Protein AF-A0A1E5JWJ1-F1 (afdb_monomer)

Radius of gyration: 16.54 Å; Cα contacts (8 Å, |Δi|>4): 270; chains: 1; bounding box: 58×32×40 Å

Sequence (143 aa):
MNELIFGTIVNWSNIYWRISSSWTLSEVKEALRSGDRSVFSIMLPRLDLGVVGAVGNYKTKNDTWLITTDILIGLPNIQA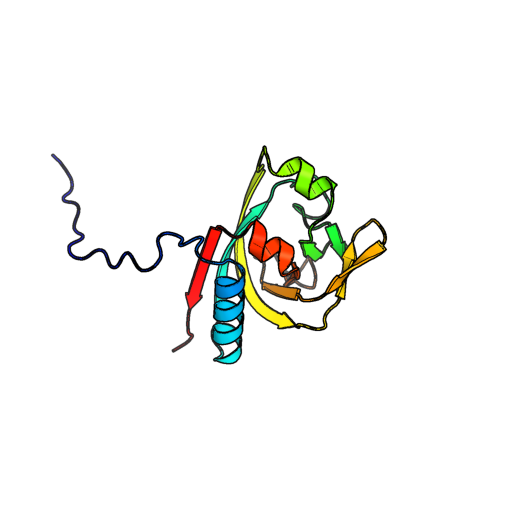GHGMIITGYDDNAVAVDNYGKKHTGLLTLRNSWGSNTGDNGEFYMTYDYFRLLTFDVRRFSPN

Solvent-accessible surface area (backbone atoms only — not comparable to full-atom values): 8067 Å² total; per-residue (Å²): 133,82,82,80,87,82,74,86,77,78,82,66,89,67,71,76,71,81,83,42,45,69,54,54,52,49,52,50,52,49,38,44,74,73,72,26,38,32,42,35,31,35,58,34,32,36,55,90,37,71,53,65,35,10,48,12,31,65,92,33,82,34,20,15,34,52,84,46,72,73,48,60,72,20,60,91,55,64,69,43,74,50,77,39,34,44,76,46,71,38,79,79,43,62,31,32,38,88,84,70,52,78,46,69,19,33,37,35,28,46,54,88,82,46,55,94,36,54,54,68,20,30,34,35,32,27,54,67,34,48,48,73,36,51,74,44,78,43,79,50,63,97,118

Structure (mmCIF, N/CA/C/O backbone):
data_AF-A0A1E5JWJ1-F1
#
_entry.id   AF-A0A1E5JWJ1-F1
#
loop_
_atom_site.group_PDB
_atom_site.id
_atom_site.type_symbol
_atom_site.label_atom_id
_atom_site.label_alt_id
_atom_site.label_comp_id
_atom_site.label_asym_id
_atom_site.label_entity_id
_atom_site.label_seq_id
_atom_site.pdbx_PDB_ins_code
_atom_site.Cartn_x
_atom_site.Cartn_y
_atom_site.Cartn_z
_atom_site.occupancy
_atom_site.B_iso_or_equiv
_atom_site.auth_seq_id
_atom_site.auth_comp_id
_atom_site.auth_asym_id
_atom_site.auth_atom_id
_atom_site.pdbx_PDB_model_num
ATOM 1 N N . MET A 1 1 ? 45.426 1.474 -10.204 1.00 34.50 1 MET A N 1
ATOM 2 C CA . MET A 1 1 ? 44.974 1.889 -11.549 1.00 34.50 1 MET A CA 1
ATOM 3 C C . MET A 1 1 ? 43.536 1.444 -11.703 1.00 34.50 1 MET A C 1
ATOM 5 O O . MET A 1 1 ? 43.203 0.373 -11.220 1.00 34.50 1 MET A O 1
ATOM 9 N N . ASN A 1 2 ? 42.719 2.332 -12.258 1.00 33.31 2 ASN A N 1
ATOM 10 C CA . ASN A 1 2 ? 41.259 2.333 -12.210 1.00 33.31 2 ASN A CA 1
ATOM 11 C C . ASN A 1 2 ? 40.631 1.087 -12.844 1.00 33.31 2 ASN A C 1
ATOM 13 O O . ASN A 1 2 ? 41.033 0.690 -13.937 1.00 33.31 2 ASN A O 1
ATOM 17 N N . GLU A 1 3 ? 39.611 0.527 -12.189 1.00 30.27 3 GLU A N 1
ATOM 18 C CA . GLU A 1 3 ? 38.674 -0.374 -12.856 1.00 30.27 3 GLU A CA 1
ATOM 19 C C . GLU A 1 3 ? 37.901 0.403 -13.923 1.00 30.27 3 GLU A C 1
ATOM 21 O O . GLU A 1 3 ? 37.400 1.509 -13.700 1.00 30.27 3 GLU A O 1
ATOM 26 N N . LEU A 1 4 ? 37.860 -0.183 -15.115 1.00 31.95 4 LEU A N 1
ATOM 27 C CA . LEU A 1 4 ? 37.126 0.322 -16.260 1.00 31.95 4 LEU A CA 1
ATOM 28 C C . LEU A 1 4 ? 35.633 0.113 -16.005 1.00 31.95 4 LEU A C 1
ATOM 30 O O . LEU A 1 4 ? 35.151 -1.017 -15.949 1.00 31.95 4 LEU A O 1
ATOM 34 N N . ILE A 1 5 ? 34.903 1.219 -15.869 1.00 42.03 5 ILE A N 1
ATOM 35 C CA . ILE A 1 5 ? 33.443 1.225 -15.911 1.00 42.03 5 ILE A CA 1
ATOM 36 C C . ILE A 1 5 ? 33.025 0.806 -17.325 1.00 42.03 5 ILE A C 1
ATOM 38 O O . ILE A 1 5 ? 33.152 1.578 -18.276 1.00 42.03 5 ILE A O 1
ATOM 42 N N . PHE A 1 6 ? 32.531 -0.423 -17.462 1.00 36.31 6 PHE A N 1
ATOM 43 C CA . PHE A 1 6 ? 31.832 -0.881 -18.658 1.00 36.31 6 PHE A CA 1
ATOM 44 C C . PHE A 1 6 ? 30.338 -0.592 -18.508 1.00 36.31 6 PHE A C 1
ATOM 46 O O . PHE A 1 6 ? 29.691 -1.058 -17.575 1.00 36.31 6 PHE A O 1
ATOM 53 N N . GLY A 1 7 ? 29.796 0.182 -19.445 1.00 37.12 7 GLY A N 1
ATOM 54 C CA . GLY A 1 7 ? 28.377 0.519 -19.494 1.00 37.12 7 GLY A CA 1
ATOM 55 C C . GLY A 1 7 ? 28.053 1.428 -20.671 1.00 37.12 7 GLY A C 1
ATOM 56 O O . GLY A 1 7 ? 27.576 2.544 -20.493 1.00 37.12 7 GLY A O 1
ATOM 57 N N . THR A 1 8 ? 28.365 0.984 -21.886 1.00 40.84 8 THR A N 1
ATOM 58 C CA . THR A 1 8 ? 27.810 1.566 -23.108 1.00 40.84 8 THR A CA 1
ATOM 59 C C . THR A 1 8 ? 26.321 1.229 -23.189 1.00 40.84 8 THR A C 1
ATOM 61 O O . THR A 1 8 ? 25.928 0.074 -23.069 1.00 40.84 8 THR A O 1
ATOM 64 N N . ILE A 1 9 ? 25.516 2.267 -23.434 1.00 42.06 9 ILE A N 1
ATOM 65 C CA . ILE A 1 9 ? 24.046 2.281 -23.487 1.00 42.06 9 ILE A CA 1
ATOM 66 C C . ILE A 1 9 ? 23.415 2.144 -22.107 1.00 42.06 9 ILE A C 1
ATOM 68 O O . ILE A 1 9 ? 23.004 1.077 -21.658 1.00 42.06 9 ILE A O 1
ATOM 72 N N . VAL A 1 10 ? 23.253 3.289 -21.455 1.00 36.53 10 VAL A N 1
ATOM 73 C CA . VAL A 1 10 ? 22.293 3.352 -20.376 1.00 36.53 10 VAL A CA 1
ATOM 74 C C . VAL A 1 10 ? 20.900 3.260 -20.983 1.00 36.53 10 VAL A C 1
ATOM 76 O O . VAL A 1 10 ? 20.429 4.203 -21.617 1.00 36.53 10 VAL A O 1
ATOM 79 N N . ASN A 1 11 ? 20.223 2.132 -20.784 1.00 41.56 11 ASN A N 1
ATOM 80 C CA . ASN A 1 11 ? 18.773 2.135 -20.863 1.00 41.56 11 ASN A CA 1
ATOM 81 C C . ASN A 1 11 ? 18.246 2.675 -19.527 1.00 41.56 11 ASN A C 1
ATOM 83 O O . ASN A 1 11 ? 17.873 1.931 -18.625 1.00 41.56 11 ASN A O 1
ATOM 87 N N . TRP A 1 12 ? 18.301 4.005 -19.393 1.00 40.44 12 TRP A N 1
ATOM 88 C CA . TRP A 1 12 ? 17.777 4.797 -18.274 1.00 40.44 12 TRP A CA 1
ATOM 89 C C . TRP A 1 12 ? 16.240 4.776 -18.207 1.00 40.44 12 TRP A C 1
ATOM 91 O O . TRP A 1 12 ? 15.658 5.696 -17.629 1.00 40.44 12 TRP A O 1
ATOM 101 N N . SER A 1 13 ? 15.548 3.784 -18.784 1.00 40.97 13 SER A N 1
ATOM 102 C CA . SER A 1 13 ? 14.094 3.637 -18.660 1.00 40.97 13 SER A CA 1
ATOM 103 C C . SER A 1 13 ? 13.716 3.214 -17.235 1.00 40.97 13 SER A C 1
ATOM 105 O O . SER A 1 13 ? 13.319 2.079 -16.986 1.00 40.97 13 SER A O 1
ATOM 107 N N . ASN A 1 14 ? 13.959 4.116 -16.287 1.00 44.47 14 ASN A N 1
ATOM 108 C CA . ASN A 1 14 ? 13.116 4.540 -15.177 1.00 44.47 14 ASN A CA 1
ATOM 109 C C . ASN A 1 14 ? 13.996 5.073 -14.034 1.00 44.47 14 ASN A C 1
ATOM 111 O O . ASN A 1 14 ? 13.856 4.661 -12.886 1.00 44.47 14 ASN A O 1
ATOM 115 N N . ILE A 1 15 ? 14.864 6.064 -14.315 1.00 46.66 15 ILE A N 1
ATOM 116 C CA . ILE A 1 15 ? 15.018 7.127 -13.308 1.00 46.66 15 ILE A CA 1
ATOM 117 C C . ILE A 1 15 ? 1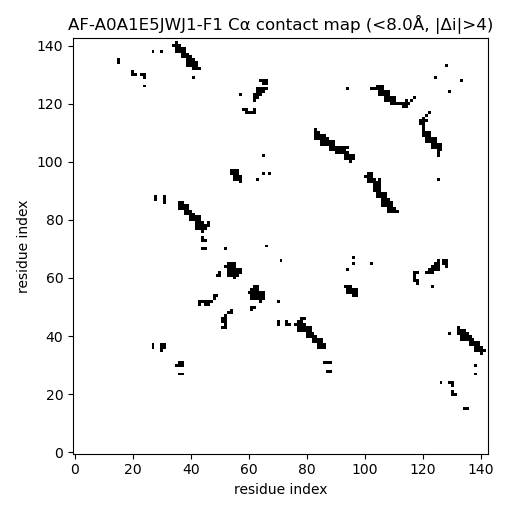3.605 7.642 -13.066 1.00 46.66 15 ILE A C 1
ATOM 119 O O . ILE A 1 15 ? 12.925 8.062 -13.998 1.00 46.66 15 ILE A O 1
ATOM 123 N N . TYR A 1 16 ? 13.181 7.523 -11.818 1.00 46.91 16 TYR A N 1
ATOM 124 C CA . TYR A 1 16 ? 11.864 7.815 -11.294 1.00 46.91 16 TYR A CA 1
ATOM 125 C C . TYR A 1 16 ? 11.228 9.075 -11.878 1.00 46.91 16 TYR A C 1
ATOM 127 O O . TYR A 1 16 ? 11.368 10.188 -11.367 1.00 46.91 16 TYR A O 1
ATOM 135 N N . TRP A 1 17 ? 10.469 8.898 -12.951 1.00 46.75 17 TRP A N 1
ATOM 136 C CA . TRP A 1 17 ? 9.579 9.931 -13.420 1.00 46.75 17 TRP A CA 1
ATOM 137 C C . TRP A 1 17 ? 8.401 9.969 -12.455 1.00 46.75 17 TRP A C 1
ATOM 139 O O . TRP A 1 17 ? 7.416 9.249 -12.595 1.00 46.75 17 TRP A O 1
ATOM 149 N N . ARG A 1 18 ? 8.486 10.891 -11.495 1.00 50.44 18 ARG A N 1
ATOM 150 C CA . ARG A 1 18 ? 7.379 11.454 -10.704 1.00 50.44 18 ARG A CA 1
ATOM 151 C C . ARG A 1 18 ? 6.238 12.041 -11.577 1.00 50.44 18 ARG A C 1
ATOM 153 O O . ARG A 1 18 ? 5.484 12.874 -11.091 1.00 50.44 18 ARG A O 1
ATOM 160 N N . ILE A 1 19 ? 6.115 11.663 -12.857 1.00 55.38 19 ILE A N 1
ATOM 161 C CA . ILE A 1 19 ? 5.197 12.256 -13.842 1.00 55.38 19 ILE A CA 1
ATOM 162 C C . ILE A 1 19 ? 3.735 12.019 -13.436 1.00 55.38 19 ILE A C 1
ATOM 164 O O . ILE A 1 19 ? 2.914 12.904 -13.644 1.00 55.38 19 ILE A O 1
ATOM 168 N N . SER A 1 20 ? 3.401 10.887 -12.798 1.00 73.88 20 SER A N 1
ATOM 169 C CA . SER A 1 20 ? 2.111 10.702 -12.117 1.00 73.88 20 SER A CA 1
ATOM 170 C C . SER A 1 20 ? 2.107 9.417 -11.287 1.00 73.88 20 SER A C 1
ATOM 172 O O . SER A 1 20 ? 2.106 8.319 -11.839 1.00 73.88 20 SER A O 1
ATOM 174 N N . SER A 1 21 ? 2.038 9.525 -9.959 1.00 80.75 21 SER A N 1
ATOM 175 C CA . SER A 1 21 ? 1.896 8.352 -9.082 1.00 80.75 21 SER A CA 1
ATOM 176 C C . SER A 1 21 ? 0.602 7.564 -9.347 1.00 80.75 21 SER A C 1
ATOM 178 O O . SER A 1 21 ? 0.548 6.351 -9.139 1.00 80.75 21 SER A O 1
ATOM 180 N N . SER A 1 22 ? -0.428 8.224 -9.887 1.00 83.56 22 SER A N 1
ATOM 181 C CA . SER A 1 22 ? -1.644 7.571 -10.382 1.00 83.56 22 SER A CA 1
ATOM 182 C C . SER A 1 22 ? -1.389 6.717 -11.624 1.00 83.56 22 SER A C 1
ATOM 184 O O . SER A 1 22 ? -1.976 5.642 -11.750 1.00 83.56 22 SER A O 1
ATOM 186 N N . TRP A 1 23 ? -0.505 7.161 -12.521 1.00 86.50 23 TRP A N 1
ATOM 187 C CA . TRP A 1 23 ? -0.099 6.358 -13.673 1.00 86.50 23 TRP A CA 1
ATOM 188 C C . TRP A 1 23 ? 0.716 5.142 -13.225 1.00 86.50 23 TRP A C 1
ATOM 190 O O . TRP A 1 23 ? 0.381 4.028 -13.608 1.00 86.50 23 TRP A O 1
ATOM 200 N N . THR A 1 24 ? 1.665 5.312 -12.297 1.00 89.81 24 THR A N 1
ATOM 201 C CA . THR A 1 24 ? 2.420 4.189 -11.709 1.00 89.81 24 THR A CA 1
ATOM 202 C C . THR A 1 24 ? 1.506 3.134 -11.085 1.00 89.81 24 THR A C 1
ATOM 204 O O . THR A 1 24 ? 1.688 1.943 -11.319 1.00 89.81 24 THR A O 1
ATOM 207 N N . LEU A 1 25 ? 0.489 3.546 -10.320 1.00 93.50 25 LEU A N 1
ATOM 208 C CA . LEU A 1 25 ? -0.486 2.604 -9.767 1.00 93.50 25 LEU A CA 1
ATOM 209 C C . LEU A 1 25 ? -1.273 1.878 -10.870 1.00 93.50 25 LEU A C 1
ATOM 211 O O . LEU A 1 25 ? -1.572 0.695 -10.730 1.00 93.50 25 LEU A O 1
ATOM 215 N N . SER A 1 26 ? -1.612 2.574 -11.956 1.00 92.81 26 SER A N 1
ATOM 216 C CA . SER A 1 26 ? -2.330 1.979 -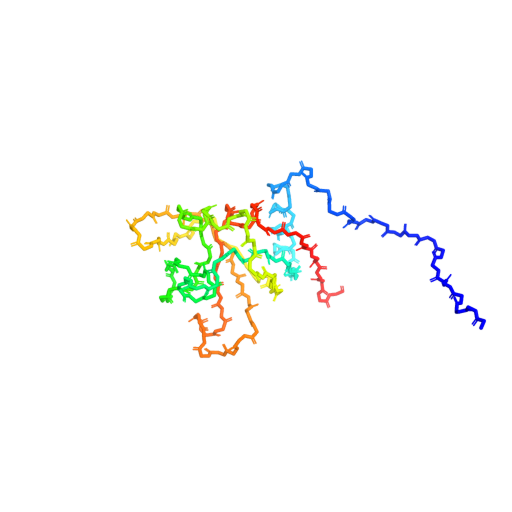13.088 1.00 92.81 26 SER A CA 1
ATOM 217 C C . SER A 1 26 ? -1.475 0.924 -13.796 1.00 92.81 26 SER A C 1
ATOM 219 O O . SER A 1 26 ? -1.955 -0.181 -14.026 1.00 92.81 26 SER A O 1
ATOM 221 N N . GLU A 1 27 ? -0.192 1.210 -14.030 1.00 91.44 27 GLU A N 1
ATOM 222 C CA . GLU A 1 27 ? 0.777 0.259 -14.594 1.00 91.44 27 GLU A CA 1
ATOM 223 C C . GLU A 1 27 ? 0.975 -0.969 -13.693 1.00 91.44 27 GLU A C 1
ATOM 225 O O . GLU A 1 27 ? 1.026 -2.097 -14.181 1.00 91.44 27 GLU A O 1
ATOM 230 N N . VAL A 1 28 ? 1.018 -0.788 -12.366 1.00 94.50 28 VAL A N 1
ATOM 231 C CA . VAL A 1 28 ? 1.048 -1.914 -11.414 1.00 94.50 28 VAL A CA 1
ATOM 232 C C . VAL A 1 28 ? -0.195 -2.788 -11.560 1.00 94.50 28 VAL A C 1
ATOM 234 O O . VAL A 1 28 ? -0.079 -4.010 -11.612 1.00 94.50 28 VAL A O 1
ATOM 237 N N . LYS A 1 29 ? -1.384 -2.185 -11.651 1.00 96.25 29 LYS A N 1
ATOM 238 C CA . LYS A 1 29 ? -2.632 -2.935 -11.848 1.00 96.25 29 LYS A CA 1
ATOM 239 C C . LYS A 1 29 ? -2.650 -3.667 -13.186 1.00 96.25 29 LYS A C 1
ATOM 241 O O . LYS A 1 29 ? -3.091 -4.809 -13.229 1.00 96.25 29 LYS A O 1
ATOM 246 N N . GLU A 1 30 ? -2.157 -3.052 -14.262 1.00 94.31 30 GLU A N 1
ATOM 247 C CA . GLU A 1 30 ? -2.005 -3.731 -15.556 1.00 94.31 30 GLU A CA 1
ATOM 248 C C . GLU A 1 30 ? -1.027 -4.906 -15.489 1.00 94.31 30 GLU A C 1
ATOM 250 O O . GLU A 1 30 ? -1.354 -5.994 -15.961 1.00 94.31 30 GLU A O 1
ATOM 255 N N . ALA A 1 31 ? 0.128 -4.737 -14.840 1.00 89.38 31 ALA A N 1
ATOM 256 C CA . ALA A 1 31 ? 1.078 -5.827 -14.640 1.00 89.38 31 ALA A CA 1
ATOM 257 C C . ALA A 1 31 ? 0.417 -7.004 -13.901 1.00 89.38 31 ALA A C 1
ATOM 259 O O . ALA A 1 31 ? 0.452 -8.133 -14.391 1.00 89.38 31 ALA A O 1
ATOM 260 N N . LEU A 1 32 ? -0.285 -6.728 -12.798 1.00 93.56 32 LEU A N 1
ATOM 261 C CA . LEU A 1 32 ? -1.011 -7.744 -12.029 1.00 93.56 32 LEU A CA 1
ATOM 262 C C . LEU A 1 32 ? -2.105 -8.434 -12.860 1.00 93.56 32 LEU A C 1
ATOM 264 O O . LEU A 1 32 ? -2.218 -9.658 -12.821 1.00 93.56 32 LEU A O 1
ATOM 268 N N . ARG A 1 33 ? -2.875 -7.682 -13.662 1.00 93.06 33 ARG A N 1
ATOM 269 C CA . ARG A 1 33 ? -3.871 -8.252 -14.592 1.00 93.06 33 ARG A CA 1
ATOM 270 C C . ARG A 1 33 ? -3.245 -9.152 -15.652 1.00 93.06 33 ARG A C 1
ATOM 272 O O . ARG A 1 33 ? -3.873 -10.123 -16.060 1.00 93.06 33 ARG A O 1
ATOM 279 N N . SER A 1 34 ? -2.021 -8.849 -16.080 1.00 91.06 34 SER A N 1
ATOM 280 C CA . SER A 1 34 ? -1.276 -9.671 -17.039 1.00 91.06 34 SER A CA 1
ATOM 281 C C . SER A 1 34 ? -0.630 -10.923 -16.427 1.00 91.06 34 SER A C 1
ATOM 283 O O . SER A 1 34 ? -0.011 -11.695 -17.151 1.00 91.06 34 SER A O 1
ATOM 285 N N . GLY A 1 35 ? -0.792 -11.152 -15.117 1.00 88.56 35 GLY A N 1
ATOM 286 C CA . GLY A 1 35 ? -0.206 -12.289 -14.396 1.00 88.56 35 GLY A CA 1
ATOM 287 C C . GLY A 1 35 ? 1.209 -12.038 -13.865 1.00 88.56 35 GLY A C 1
ATOM 288 O O . GLY A 1 35 ? 1.801 -12.923 -13.241 1.00 88.56 35 GLY A O 1
ATOM 289 N N . ASP A 1 36 ? 1.732 -10.831 -14.066 1.00 91.56 36 ASP A N 1
ATOM 290 C CA . ASP A 1 36 ? 3.030 -10.411 -13.559 1.00 91.56 36 ASP A CA 1
ATOM 291 C C . ASP A 1 36 ? 2.933 -9.908 -12.119 1.00 91.56 36 ASP A C 1
ATOM 293 O O . ASP A 1 36 ? 1.854 -9.690 -11.564 1.00 91.56 36 ASP A O 1
ATOM 297 N N . ARG A 1 37 ? 4.092 -9.716 -11.493 1.00 91.56 37 ARG A N 1
ATOM 298 C CA . ARG A 1 37 ? 4.205 -9.111 -10.164 1.00 91.56 37 ARG A CA 1
ATOM 299 C C . ARG A 1 37 ? 5.146 -7.922 -10.216 1.00 91.56 37 ARG A C 1
ATOM 301 O O . ARG A 1 37 ? 5.883 -7.729 -11.184 1.00 91.56 37 ARG A O 1
ATOM 308 N N . SER A 1 38 ? 5.136 -7.140 -9.146 1.00 94.44 38 SER A N 1
ATOM 309 C CA . SER A 1 38 ? 6.021 -5.987 -9.018 1.00 94.44 38 SER A CA 1
ATOM 310 C C . SER A 1 38 ? 6.745 -6.026 -7.688 1.00 94.44 38 SER A C 1
ATOM 312 O O . SER A 1 38 ? 6.122 -6.230 -6.654 1.00 94.44 38 SER A O 1
ATOM 314 N N . VAL A 1 39 ? 8.055 -5.808 -7.694 1.00 96.25 39 VAL A N 1
ATOM 315 C CA . VAL A 1 39 ? 8.800 -5.447 -6.486 1.00 96.25 39 VAL A CA 1
ATOM 316 C C . VAL A 1 39 ? 8.804 -3.930 -6.388 1.00 96.25 39 VAL A C 1
ATOM 318 O O . VAL A 1 39 ? 8.892 -3.243 -7.404 1.00 96.25 39 VAL A O 1
ATOM 321 N N . PHE A 1 40 ? 8.667 -3.384 -5.189 1.00 95.38 40 PHE A N 1
ATOM 322 C CA . PHE A 1 40 ? 8.651 -1.941 -4.997 1.00 95.38 40 PHE A CA 1
ATOM 323 C C 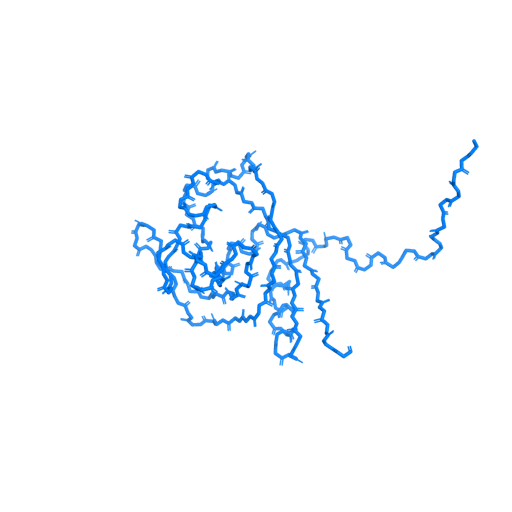. PHE A 1 40 ? 9.384 -1.538 -3.728 1.00 95.38 40 PHE A C 1
ATOM 325 O O . PHE A 1 40 ? 9.480 -2.321 -2.782 1.00 95.38 40 PHE A O 1
ATOM 332 N N . SER A 1 41 ? 9.880 -0.303 -3.729 1.00 95.25 41 SER A N 1
ATOM 333 C CA . SER A 1 41 ? 10.496 0.342 -2.577 1.00 95.25 41 SER A CA 1
ATOM 334 C C . SER A 1 41 ? 9.608 1.476 -2.071 1.00 95.25 41 SER A C 1
ATOM 336 O O . SER A 1 41 ? 9.159 2.334 -2.839 1.00 95.25 41 SER A O 1
ATOM 338 N N . ILE A 1 42 ? 9.356 1.477 -0.765 1.00 95.44 42 ILE A N 1
ATOM 339 C CA . ILE A 1 42 ? 8.457 2.402 -0.070 1.00 95.44 42 ILE A CA 1
ATOM 340 C C . ILE A 1 42 ? 9.196 3.125 1.055 1.00 95.44 42 ILE A C 1
ATOM 342 O O . ILE A 1 42 ? 10.047 2.540 1.721 1.00 95.44 42 ILE A O 1
ATOM 346 N N . MET A 1 43 ? 8.867 4.395 1.281 1.00 96.62 43 MET A N 1
ATOM 347 C CA . MET A 1 43 ? 9.290 5.143 2.466 1.00 96.62 43 MET A CA 1
ATOM 348 C C . MET A 1 43 ? 8.370 4.853 3.656 1.00 96.62 43 MET A C 1
ATOM 350 O O . MET A 1 43 ? 7.149 4.902 3.521 1.00 96.62 43 MET A O 1
ATOM 354 N N . LEU A 1 44 ? 8.955 4.618 4.831 1.00 97.62 44 LEU A N 1
ATOM 355 C CA . LEU A 1 44 ? 8.255 4.382 6.093 1.00 97.62 44 LEU A CA 1
ATOM 356 C C . LEU A 1 44 ? 8.590 5.514 7.088 1.00 97.62 44 LEU A C 1
ATOM 358 O O . LEU A 1 44 ? 9.671 5.515 7.682 1.00 97.62 44 LEU A O 1
ATOM 362 N N . PRO A 1 45 ? 7.692 6.503 7.275 1.00 97.00 45 PRO A N 1
ATOM 363 C CA . PRO A 1 45 ? 7.988 7.686 8.088 1.00 97.00 45 PRO A CA 1
ATOM 364 C C . PRO A 1 45 ? 7.995 7.449 9.605 1.00 97.00 45 PRO A C 1
ATOM 366 O O . PRO A 1 45 ? 8.625 8.204 10.338 1.00 97.00 45 PRO A O 1
ATOM 369 N N . ARG A 1 46 ? 7.253 6.449 10.094 1.00 97.06 46 ARG A N 1
ATOM 370 C CA . ARG A 1 46 ? 6.954 6.253 11.523 1.00 97.06 46 ARG A CA 1
ATOM 371 C C . ARG A 1 46 ? 6.983 4.775 11.901 1.00 97.06 46 ARG A C 1
ATOM 373 O O . ARG A 1 46 ? 5.940 4.135 11.996 1.00 97.06 46 ARG A O 1
ATOM 380 N N . LEU A 1 47 ? 8.176 4.222 12.087 1.00 97.62 47 LEU A N 1
ATOM 381 C CA . LEU A 1 47 ? 8.378 2.827 12.488 1.00 97.62 47 LEU A CA 1
ATOM 382 C C . LEU A 1 47 ? 7.859 2.534 13.897 1.00 97.62 47 LEU A C 1
ATOM 384 O O . LEU A 1 47 ? 7.539 1.391 14.206 1.00 97.62 47 LEU A O 1
ATOM 388 N N . ASP A 1 48 ? 7.777 3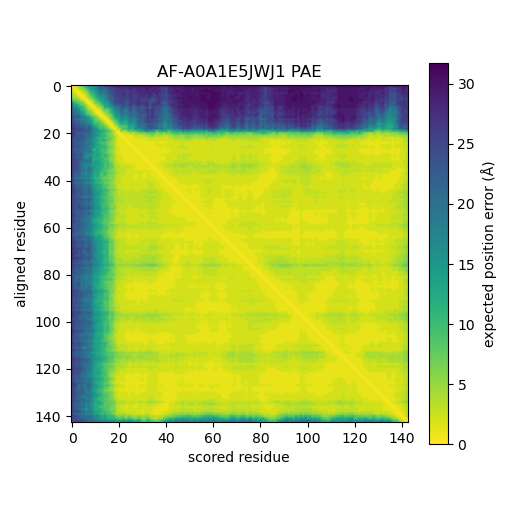.568 14.732 1.00 97.38 48 ASP A N 1
ATOM 389 C CA . ASP A 1 48 ? 7.287 3.513 16.107 1.00 97.38 48 ASP A CA 1
ATOM 390 C C . ASP A 1 48 ? 5.772 3.275 16.210 1.00 97.38 48 ASP A C 1
ATOM 392 O O . ASP A 1 48 ? 5.265 2.968 17.289 1.00 97.38 48 ASP A O 1
ATOM 396 N N . LEU A 1 49 ? 5.041 3.403 15.100 1.00 97.44 49 LEU A N 1
ATOM 397 C CA . LEU A 1 49 ? 3.599 3.204 15.063 1.00 97.44 49 LEU A CA 1
ATOM 398 C C . LEU A 1 49 ? 3.236 1.809 14.557 1.00 97.44 49 LEU A C 1
ATOM 400 O O . LEU A 1 49 ? 3.770 1.336 13.556 1.00 97.44 49 LEU A O 1
ATOM 404 N N . GLY A 1 50 ? 2.251 1.191 15.211 1.00 96.81 50 GLY A N 1
ATOM 405 C CA . GLY A 1 50 ? 1.663 -0.074 14.776 1.00 96.81 50 GLY A CA 1
ATOM 406 C C . GLY A 1 50 ? 2.711 -1.161 14.516 1.00 96.81 50 GLY A C 1
ATOM 407 O O . GLY A 1 50 ? 3.551 -1.426 15.372 1.00 96.81 50 GLY A O 1
ATOM 408 N N . VAL A 1 51 ? 2.648 -1.801 13.348 1.00 97.25 51 VAL A N 1
ATOM 409 C CA . VAL A 1 51 ? 3.683 -2.735 12.882 1.00 97.25 51 VAL A CA 1
ATOM 410 C C . VAL A 1 51 ? 4.533 -2.020 11.836 1.00 97.25 51 VAL A C 1
ATOM 412 O O . VAL A 1 51 ? 4.194 -2.000 10.657 1.00 97.25 51 VAL A O 1
ATOM 415 N N . VAL A 1 52 ? 5.638 -1.401 12.264 1.00 97.19 52 VAL A N 1
ATOM 416 C CA . VAL A 1 52 ? 6.603 -0.735 11.363 1.00 97.19 52 VAL A CA 1
ATOM 417 C C . VAL A 1 52 ? 5.906 0.310 10.462 1.00 97.19 52 VAL A C 1
ATOM 419 O O . VAL A 1 52 ? 6.085 0.374 9.245 1.00 97.19 52 VAL A O 1
ATOM 422 N N . GLY A 1 53 ? 5.028 1.113 11.064 1.00 97.50 53 GLY A N 1
ATOM 423 C CA . 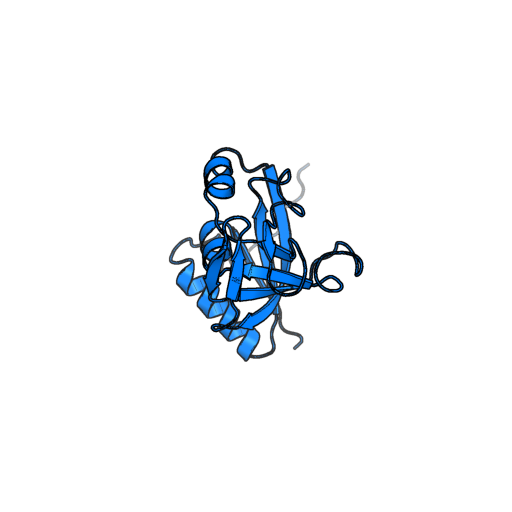GLY A 1 53 ? 4.215 2.133 10.398 1.00 97.50 53 GLY A CA 1
ATOM 424 C C . GLY A 1 53 ? 2.889 1.642 9.813 1.00 97.50 53 GLY A C 1
ATOM 425 O O . GLY A 1 53 ? 2.093 2.473 9.370 1.00 97.50 53 GLY A O 1
ATOM 426 N N . ALA A 1 54 ? 2.612 0.335 9.814 1.00 98.31 54 ALA A N 1
ATOM 427 C CA . ALA A 1 54 ? 1.297 -0.190 9.461 1.00 98.31 54 ALA A CA 1
ATOM 428 C C . ALA A 1 54 ? 0.348 0.003 10.648 1.00 98.31 54 ALA A C 1
ATOM 430 O O . ALA A 1 54 ? 0.515 -0.602 11.706 1.00 98.31 54 ALA A O 1
ATOM 431 N N . VAL A 1 55 ? -0.630 0.889 10.482 1.00 98.25 55 VAL A N 1
ATOM 432 C CA . VAL A 1 55 ? -1.583 1.297 11.532 1.00 98.25 55 VAL A CA 1
ATOM 433 C C . VAL A 1 55 ? -3.035 1.023 11.148 1.00 98.25 55 VAL A C 1
ATOM 435 O O . VAL A 1 55 ? -3.942 1.289 11.930 1.00 98.25 55 VAL A O 1
ATOM 438 N N . GLY A 1 56 ? -3.263 0.549 9.925 1.00 98.44 56 GLY A N 1
ATOM 439 C CA . GLY A 1 56 ? -4.571 0.166 9.427 1.00 98.44 56 GLY A CA 1
ATOM 440 C C . GLY A 1 56 ? -4.874 -1.303 9.669 1.00 98.44 56 GLY A C 1
ATOM 441 O O . GLY A 1 56 ? -3.969 -2.120 9.832 1.00 98.44 56 GLY A O 1
ATOM 442 N N . ASN A 1 57 ? -6.163 -1.618 9.647 1.00 98.44 57 ASN A N 1
ATOM 443 C CA . ASN A 1 57 ? -6.690 -2.955 9.874 1.00 98.44 57 ASN A CA 1
ATOM 444 C C . ASN A 1 57 ? -7.568 -3.351 8.679 1.00 98.44 57 ASN A C 1
ATOM 446 O O . ASN A 1 57 ? -8.557 -2.662 8.400 1.00 98.44 57 ASN A O 1
ATOM 450 N N . TYR A 1 58 ? -7.220 -4.439 7.988 1.00 98.62 58 TYR A N 1
ATOM 451 C CA . TYR A 1 58 ? -8.032 -5.020 6.913 1.00 98.62 58 TYR A CA 1
ATOM 452 C C . TYR A 1 58 ? -8.413 -6.479 7.188 1.00 98.62 58 TYR A C 1
ATOM 454 O O . TYR A 1 58 ? -9.603 -6.782 7.303 1.00 98.62 58 TYR A O 1
ATOM 462 N N . LYS A 1 59 ? -7.434 -7.380 7.313 1.00 98.25 59 LYS A N 1
ATOM 463 C CA . LYS A 1 59 ? -7.643 -8.793 7.671 1.00 98.25 59 LYS A CA 1
ATOM 464 C C . LYS A 1 59 ? -7.217 -9.079 9.101 1.00 98.25 59 LYS A C 1
ATOM 466 O O . LYS A 1 59 ? -7.941 -9.756 9.829 1.00 98.25 59 LYS A O 1
ATOM 471 N N . THR A 1 60 ? -6.080 -8.534 9.514 1.00 97.38 60 THR A N 1
ATOM 472 C CA . THR A 1 60 ? -5.565 -8.630 10.879 1.00 97.38 60 THR A CA 1
ATOM 473 C C . THR A 1 60 ? -5.229 -7.244 11.429 1.00 97.38 60 THR A C 1
ATOM 475 O O . THR A 1 60 ? -5.381 -6.218 10.762 1.00 97.38 60 THR A O 1
ATOM 478 N N . LYS A 1 61 ? -4.865 -7.181 12.712 1.00 97.75 61 LYS A N 1
ATOM 479 C CA . LYS A 1 61 ? -4.563 -5.907 13.365 1.00 97.75 61 LYS A CA 1
ATOM 480 C C . LYS A 1 61 ? -3.239 -5.351 12.842 1.00 97.75 61 LYS A C 1
ATOM 482 O O . LYS A 1 61 ? -2.240 -6.063 12.883 1.00 97.75 61 LYS A O 1
ATOM 487 N N . ASN A 1 62 ? -3.213 -4.064 12.487 1.00 98.06 62 ASN A N 1
ATOM 488 C CA . ASN A 1 62 ? -2.009 -3.360 12.025 1.00 98.06 62 ASN A CA 1
ATOM 489 C C . ASN A 1 62 ? -1.329 -4.034 10.813 1.00 98.06 62 ASN A C 1
ATOM 491 O O . ASN A 1 62 ? -0.104 -4.074 10.721 1.00 98.06 62 ASN A O 1
ATOM 495 N N . ASP A 1 63 ? -2.118 -4.574 9.887 1.00 98.56 63 ASP A N 1
ATOM 496 C CA . ASP A 1 63 ? -1.639 -5.238 8.668 1.00 98.56 63 ASP A CA 1
ATOM 497 C C . ASP A 1 63 ? -1.578 -4.308 7.451 1.00 98.56 63 ASP A C 1
ATOM 499 O O . ASP A 1 63 ? -1.126 -4.714 6.381 1.00 98.56 63 ASP A O 1
ATOM 503 N N . THR A 1 64 ? -2.051 -3.067 7.594 1.00 98.81 64 THR A N 1
ATOM 504 C CA . THR A 1 64 ? -2.236 -2.154 6.467 1.00 98.81 64 THR A CA 1
ATOM 505 C C . THR A 1 64 ? -1.484 -0.837 6.655 1.00 98.81 64 THR A C 1
ATOM 507 O O . THR A 1 64 ? -1.704 -0.109 7.628 1.00 98.81 64 THR A O 1
ATOM 510 N N . TRP A 1 65 ? -0.658 -0.458 5.677 1.00 98.81 65 TRP A N 1
ATOM 511 C CA . TRP A 1 65 ? -0.138 0.909 5.565 1.00 98.81 65 TRP A CA 1
ATOM 512 C C . TRP A 1 65 ? -1.183 1.832 4.925 1.00 98.81 65 TRP A C 1
ATOM 514 O O . TRP A 1 65 ? -1.616 1.650 3.780 1.00 98.81 65 TRP A O 1
ATOM 524 N N . LEU A 1 66 ? -1.596 2.850 5.678 1.00 98.44 66 LEU A N 1
ATOM 525 C CA . LEU A 1 66 ? -2.562 3.859 5.252 1.00 98.44 66 LEU A CA 1
ATOM 526 C C . LEU A 1 66 ? -2.189 5.249 5.770 1.00 98.44 66 LEU A C 1
ATOM 528 O O . LEU A 1 66 ? -1.365 5.385 6.674 1.00 98.44 66 LEU A O 1
ATOM 532 N N . ILE A 1 67 ? -2.738 6.291 5.146 1.00 97.12 67 ILE A N 1
ATOM 533 C CA . ILE A 1 67 ? -2.423 7.679 5.499 1.00 97.12 67 ILE A CA 1
ATOM 534 C C . ILE A 1 67 ? -3.294 8.137 6.669 1.00 97.12 67 ILE A C 1
ATOM 536 O O . ILE A 1 67 ? -4.502 8.314 6.517 1.00 97.12 67 ILE A O 1
ATOM 540 N N . THR A 1 68 ? -2.651 8.415 7.801 1.00 97.31 68 THR A N 1
ATOM 541 C CA . THR A 1 68 ? -3.231 9.128 8.948 1.00 97.31 68 THR A CA 1
ATOM 542 C C . THR A 1 68 ? -2.483 10.435 9.206 1.00 97.31 68 THR A C 1
ATOM 544 O O . THR A 1 68 ? -1.386 10.648 8.683 1.00 97.31 68 THR A O 1
ATOM 547 N N . THR A 1 69 ? -3.038 11.302 10.057 1.00 96.31 69 THR A N 1
ATOM 548 C CA . THR A 1 69 ? -2.356 12.525 10.509 1.00 96.31 69 THR A CA 1
ATOM 549 C C . THR A 1 69 ? -0.985 12.224 11.128 1.00 96.31 69 THR A C 1
ATOM 551 O O . THR A 1 69 ? -0.014 12.902 10.805 1.00 96.31 69 THR A O 1
ATOM 554 N N . ASP A 1 70 ? -0.867 11.166 11.936 1.00 96.19 70 ASP A N 1
ATOM 555 C CA . ASP A 1 70 ? 0.398 10.777 12.578 1.00 96.19 70 ASP A CA 1
ATOM 556 C C . ASP A 1 70 ? 1.484 10.365 11.575 1.00 96.19 70 ASP A C 1
ATOM 558 O O . ASP A 1 70 ? 2.666 10.663 11.776 1.00 96.19 70 ASP A O 1
ATOM 562 N N . ILE A 1 71 ? 1.087 9.702 10.482 1.00 96.81 71 ILE A N 1
ATOM 563 C CA . ILE A 1 71 ? 1.988 9.362 9.374 1.00 96.81 71 ILE A CA 1
ATOM 564 C C . ILE A 1 71 ? 2.440 10.634 8.651 1.00 96.81 71 ILE A C 1
ATOM 566 O O . ILE A 1 71 ? 3.630 10.781 8.371 1.00 96.81 71 ILE A O 1
ATOM 570 N N . LEU A 1 72 ? 1.519 11.568 8.386 1.00 95.62 72 LEU A N 1
ATOM 571 C CA . LEU A 1 72 ? 1.831 12.830 7.707 1.00 95.62 72 LEU A CA 1
ATOM 572 C C . LEU A 1 72 ? 2.817 13.695 8.506 1.00 95.62 72 LEU A C 1
ATOM 574 O O . LEU A 1 72 ? 3.719 14.291 7.919 1.00 95.62 72 LEU A O 1
ATOM 578 N N . ILE A 1 73 ? 2.697 13.712 9.837 1.00 95.69 73 ILE A N 1
ATOM 579 C CA . ILE A 1 73 ? 3.641 14.401 10.734 1.00 95.69 73 ILE A CA 1
ATOM 580 C C . ILE A 1 73 ? 5.068 13.843 10.589 1.00 95.69 73 ILE A C 1
ATOM 582 O O . ILE A 1 73 ? 6.033 14.583 10.760 1.00 95.69 73 ILE A O 1
ATOM 586 N N . GLY A 1 74 ? 5.218 12.559 10.247 1.00 92.75 74 GLY A N 1
ATOM 587 C CA . GLY A 1 74 ? 6.522 11.920 10.052 1.00 92.75 74 GLY A CA 1
ATOM 588 C C . GLY A 1 74 ? 7.202 12.225 8.714 1.00 92.75 74 GLY A C 1
ATOM 589 O O . GLY A 1 74 ? 8.390 11.952 8.576 1.00 92.75 74 GLY A O 1
ATOM 590 N N . LEU A 1 75 ? 6.498 12.790 7.724 1.00 92.81 75 LEU A N 1
ATOM 591 C CA . LEU A 1 75 ? 7.047 12.988 6.372 1.00 92.81 75 LEU A CA 1
ATOM 592 C C . LEU A 1 75 ? 8.349 13.807 6.307 1.00 92.81 75 LEU A C 1
ATOM 594 O O . LEU A 1 75 ? 9.205 13.452 5.496 1.00 92.81 75 LEU A O 1
ATOM 598 N N . PRO A 1 76 ? 8.555 14.862 7.123 1.00 95.12 76 PRO A N 1
ATOM 599 C CA . PRO A 1 76 ? 9.815 15.605 7.115 1.00 95.12 76 PRO A CA 1
ATOM 600 C C . PRO A 1 76 ? 11.029 14.795 7.592 1.00 95.12 76 PRO A C 1
ATOM 602 O O . PRO A 1 76 ? 12.157 15.212 7.347 1.00 95.12 76 PRO A O 1
ATOM 605 N N . ASN A 1 77 ? 10.821 13.665 8.278 1.00 93.38 77 ASN A N 1
ATOM 606 C CA . ASN A 1 77 ? 11.884 12.826 8.826 1.00 93.38 77 ASN A CA 1
ATOM 607 C C . ASN A 1 77 ? 11.581 11.337 8.598 1.00 93.38 77 ASN A C 1
ATOM 609 O O . ASN A 1 77 ? 11.181 10.617 9.514 1.00 93.38 77 ASN A O 1
ATOM 613 N N . ILE A 1 78 ? 11.755 10.889 7.352 1.00 94.69 78 ILE A N 1
ATOM 614 C CA . ILE A 1 78 ? 11.557 9.488 6.972 1.00 94.69 78 ILE A CA 1
ATOM 615 C C . ILE A 1 78 ? 12.552 8.595 7.720 1.00 94.69 78 ILE A C 1
ATOM 617 O O . ILE A 1 78 ? 13.762 8.765 7.593 1.00 94.69 78 ILE A O 1
ATOM 621 N N . GLN A 1 79 ? 12.037 7.618 8.467 1.00 97.19 79 GLN A N 1
ATOM 622 C CA . GLN A 1 79 ? 12.851 6.766 9.336 1.00 97.19 79 GLN A CA 1
ATOM 623 C C . GLN A 1 79 ? 13.482 5.574 8.606 1.00 97.19 79 GLN A C 1
ATOM 625 O O . GLN A 1 79 ? 14.573 5.147 8.976 1.00 97.19 79 GLN A O 1
ATOM 630 N N . ALA A 1 80 ? 12.819 5.026 7.583 1.00 96.38 80 ALA A N 1
ATOM 631 C CA . ALA A 1 80 ? 13.371 3.930 6.788 1.00 96.38 80 ALA A CA 1
ATOM 632 C C . ALA A 1 80 ? 12.790 3.853 5.372 1.00 96.38 80 ALA A C 1
ATOM 634 O O . ALA A 1 80 ? 11.756 4.443 5.058 1.00 96.38 80 ALA A O 1
ATOM 635 N N . GLY A 1 81 ? 13.456 3.060 4.533 1.00 96.00 81 GLY A N 1
ATOM 636 C CA . GLY A 1 81 ? 12.891 2.493 3.314 1.00 96.00 81 GLY A CA 1
ATOM 637 C C . GLY A 1 81 ? 12.681 0.988 3.476 1.00 96.00 81 GLY A C 1
ATOM 638 O O . GLY A 1 81 ? 13.417 0.341 4.220 1.00 96.00 81 GLY A O 1
ATOM 639 N N . HIS A 1 82 ? 11.694 0.426 2.781 1.00 98.19 82 HIS A N 1
ATOM 640 C CA . HIS A 1 82 ? 11.427 -1.015 2.782 1.00 98.19 82 HIS A CA 1
ATOM 641 C C . HIS A 1 82 ? 11.105 -1.524 1.378 1.00 98.19 82 HIS A C 1
ATOM 643 O O . HIS A 1 82 ? 10.531 -0.795 0.571 1.00 98.19 82 HIS A O 1
ATOM 649 N N . GLY A 1 83 ? 11.489 -2.768 1.092 1.00 97.75 83 GLY A N 1
ATOM 650 C CA . GLY A 1 83 ? 11.268 -3.438 -0.187 1.00 97.75 83 GLY A CA 1
ATOM 651 C C . GLY A 1 83 ? 10.296 -4.603 -0.035 1.00 97.75 83 GLY A C 1
ATOM 652 O O . GLY A 1 83 ? 10.493 -5.462 0.823 1.00 97.75 83 GLY A O 1
ATOM 653 N N . MET A 1 84 ? 9.255 -4.648 -0.864 1.00 98.12 84 MET A N 1
ATOM 654 C CA . MET A 1 84 ? 8.201 -5.673 -0.804 1.00 98.12 84 MET A CA 1
ATOM 655 C C . MET A 1 84 ? 7.734 -6.075 -2.206 1.00 98.12 84 MET A C 1
ATOM 657 O O . MET A 1 84 ? 8.091 -5.435 -3.196 1.00 98.12 84 MET A O 1
ATOM 661 N N . ILE A 1 85 ? 6.922 -7.132 -2.299 1.00 98.12 85 ILE A N 1
ATOM 662 C CA . ILE A 1 85 ? 6.322 -7.585 -3.561 1.00 98.12 85 ILE A CA 1
ATOM 663 C C . ILE A 1 85 ? 4.828 -7.279 -3.552 1.00 98.12 85 ILE A C 1
ATOM 665 O O . ILE A 1 85 ? 4.123 -7.659 -2.625 1.00 98.12 85 ILE A O 1
ATOM 669 N N . ILE A 1 86 ? 4.335 -6.652 -4.612 1.00 98.38 86 ILE A N 1
ATOM 670 C CA . ILE A 1 86 ? 2.914 -6.469 -4.888 1.00 98.38 86 ILE A CA 1
ATOM 671 C C . ILE A 1 86 ? 2.405 -7.720 -5.605 1.00 98.38 86 ILE A C 1
ATOM 673 O O . ILE A 1 86 ? 2.911 -8.087 -6.670 1.00 98.38 86 ILE A O 1
ATOM 677 N N . THR A 1 87 ? 1.414 -8.377 -5.010 1.00 97.31 87 THR A N 1
ATOM 678 C CA . THR A 1 87 ? 0.866 -9.663 -5.472 1.00 97.31 87 THR A CA 1
ATOM 679 C C . THR A 1 87 ? -0.586 -9.573 -5.926 1.00 97.31 87 THR A C 1
ATOM 681 O O . THR A 1 87 ? -1.065 -10.487 -6.593 1.00 97.31 87 THR A O 1
ATOM 684 N N . GLY A 1 88 ? -1.281 -8.480 -5.610 1.00 98.12 88 GLY A N 1
ATOM 685 C CA . GLY A 1 88 ? -2.670 -8.274 -6.004 1.00 98.12 88 GLY A CA 1
ATOM 686 C C . GLY A 1 88 ? -3.168 -6.867 -5.699 1.00 98.12 88 GLY A C 1
ATOM 687 O O . GLY A 1 88 ? -2.470 -6.056 -5.087 1.00 98.12 88 GLY A O 1
ATOM 688 N N . TYR A 1 89 ? -4.393 -6.582 -6.128 1.00 98.62 89 TYR A N 1
ATOM 689 C CA . TYR A 1 89 ? -5.105 -5.353 -5.802 1.00 98.62 89 TYR A CA 1
ATOM 690 C C . TYR A 1 89 ? -6.610 -5.622 -5.704 1.00 98.62 89 TYR A C 1
ATOM 692 O O . TYR A 1 89 ? -7.122 -6.529 -6.355 1.00 98.62 89 TYR A O 1
ATOM 700 N N . ASP A 1 90 ? -7.309 -4.814 -4.912 1.00 98.69 90 ASP A N 1
ATOM 701 C CA . ASP A 1 90 ? -8.770 -4.798 -4.844 1.00 98.69 90 ASP A CA 1
ATOM 702 C C . ASP A 1 90 ? -9.252 -3.350 -4.697 1.00 98.69 90 ASP A C 1
ATOM 704 O O . ASP A 1 90 ? -8.957 -2.681 -3.703 1.00 98.69 90 ASP A O 1
ATOM 708 N N . ASP A 1 91 ? -9.982 -2.870 -5.705 1.00 98.69 91 ASP A N 1
ATOM 709 C CA . ASP A 1 91 ? -10.524 -1.510 -5.762 1.00 98.69 91 ASP A CA 1
ATOM 710 C C . ASP A 1 91 ? -11.637 -1.259 -4.737 1.00 98.69 91 ASP A C 1
ATOM 712 O O . ASP A 1 91 ? -11.909 -0.107 -4.404 1.00 98.69 91 ASP A O 1
ATOM 716 N N . ASN A 1 92 ? -12.266 -2.318 -4.223 1.00 98.62 92 ASN A N 1
ATOM 717 C CA . ASN A 1 92 ? -13.404 -2.243 -3.309 1.00 98.62 92 ASN A CA 1
ATOM 718 C C . ASN A 1 92 ? -13.043 -2.628 -1.871 1.00 98.62 92 ASN A C 1
ATOM 720 O O . ASN A 1 92 ? -13.858 -2.429 -0.967 1.00 98.62 92 ASN A O 1
ATOM 724 N N . ALA A 1 93 ? -11.845 -3.168 -1.635 1.00 98.56 93 ALA A N 1
ATOM 725 C CA . ALA A 1 93 ? -11.385 -3.488 -0.292 1.00 98.56 93 ALA A CA 1
ATOM 726 C C . ALA A 1 93 ? -11.305 -2.225 0.574 1.00 98.56 93 ALA A C 1
ATOM 728 O O . ALA A 1 93 ? -10.856 -1.171 0.121 1.00 98.56 93 ALA A O 1
ATOM 729 N N . VAL A 1 94 ? -11.724 -2.346 1.836 1.00 98.75 94 VAL A N 1
ATOM 730 C CA . VAL A 1 94 ? -11.754 -1.239 2.796 1.00 98.75 94 VAL A CA 1
ATOM 731 C C . VAL A 1 94 ? -10.928 -1.598 4.021 1.00 98.75 94 VAL A C 1
ATOM 733 O O . VAL A 1 94 ? -11.282 -2.522 4.749 1.00 98.75 94 VAL A O 1
ATOM 736 N N . ALA A 1 95 ? -9.870 -0.830 4.271 1.00 98.69 95 ALA A N 1
ATOM 737 C CA . ALA A 1 95 ? -9.141 -0.845 5.534 1.00 98.69 95 ALA A CA 1
ATOM 738 C C . ALA A 1 95 ? -9.649 0.268 6.459 1.00 98.69 95 ALA 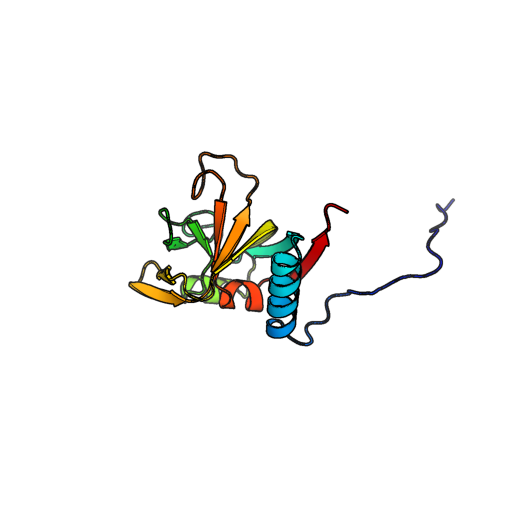A C 1
ATOM 740 O O . ALA A 1 95 ? -10.164 1.293 5.998 1.00 98.69 95 ALA A O 1
ATOM 741 N N . VAL A 1 96 ? -9.491 0.077 7.766 1.00 98.69 96 VAL A N 1
ATOM 742 C CA . VAL A 1 96 ? -9.901 1.053 8.784 1.00 98.69 96 VAL A CA 1
ATOM 743 C C . VAL A 1 96 ? -8.695 1.464 9.618 1.00 98.69 96 VAL A C 1
ATOM 745 O O . VAL A 1 96 ? -7.954 0.607 10.105 1.00 98.69 96 VAL A O 1
ATOM 748 N N . ASP A 1 97 ? -8.484 2.771 9.768 1.00 97.56 97 ASP A N 1
ATOM 749 C CA . ASP A 1 97 ? -7.426 3.307 10.622 1.00 97.56 97 ASP A CA 1
ATOM 750 C C . ASP A 1 97 ? -7.791 3.243 12.115 1.00 97.56 97 ASP A C 1
ATOM 752 O O . ASP A 1 97 ? -8.919 2.927 12.504 1.00 97.56 97 ASP A O 1
ATOM 756 N N . ASN A 1 98 ? -6.830 3.574 12.977 1.00 92.81 98 ASN A N 1
ATOM 757 C CA . ASN A 1 98 ? -7.029 3.560 14.428 1.00 92.81 98 ASN A CA 1
ATOM 758 C C . ASN A 1 98 ? -7.986 4.654 14.949 1.00 92.81 98 ASN A C 1
ATOM 760 O O . ASN A 1 98 ? -8.305 4.657 16.137 1.00 92.81 98 ASN A O 1
ATOM 764 N N . TYR A 1 99 ? -8.471 5.551 14.086 1.00 96.06 99 TYR A N 1
ATOM 765 C CA . TYR A 1 99 ? -9.484 6.565 14.395 1.00 96.06 99 TYR A CA 1
ATOM 766 C C . TYR A 1 99 ? -10.868 6.208 13.828 1.00 96.06 99 TYR A C 1
ATOM 768 O O . TYR A 1 99 ? -11.807 6.995 13.947 1.00 96.06 99 TYR A O 1
ATOM 776 N N . GLY A 1 100 ? -11.016 5.033 13.207 1.00 97.00 100 GLY A N 1
ATOM 777 C CA . GLY A 1 100 ? -12.268 4.577 12.603 1.00 97.00 100 GLY A CA 1
ATOM 778 C C . GLY A 1 100 ? -12.525 5.113 11.191 1.00 97.00 100 GLY A C 1
ATOM 779 O O . GLY A 1 100 ? -13.602 4.876 10.636 1.00 97.00 100 GLY A O 1
ATOM 780 N N . LYS A 1 101 ? -11.568 5.816 10.574 1.00 98.12 101 LYS A N 1
ATOM 781 C CA . LYS A 1 101 ? -11.687 6.293 9.195 1.00 98.12 101 LYS A CA 1
ATOM 782 C C . LYS A 1 101 ? -11.479 5.135 8.222 1.00 98.12 101 LYS A C 1
ATOM 784 O O . LYS A 1 101 ? -10.548 4.343 8.348 1.00 98.12 101 LYS A O 1
ATOM 789 N N . LYS A 1 102 ? -12.353 5.061 7.219 1.00 98.38 102 LYS A N 1
ATOM 790 C CA . LYS A 1 102 ? -12.304 4.059 6.148 1.00 98.38 102 LYS A CA 1
ATOM 791 C C . LYS A 1 102 ? -11.434 4.535 4.988 1.00 98.38 102 LYS A C 1
ATOM 793 O O . LYS A 1 102 ? -11.537 5.688 4.572 1.00 98.38 102 LYS A O 1
ATOM 798 N N . HIS A 1 103 ? -10.640 3.622 4.442 1.00 98.44 103 HIS A N 1
ATOM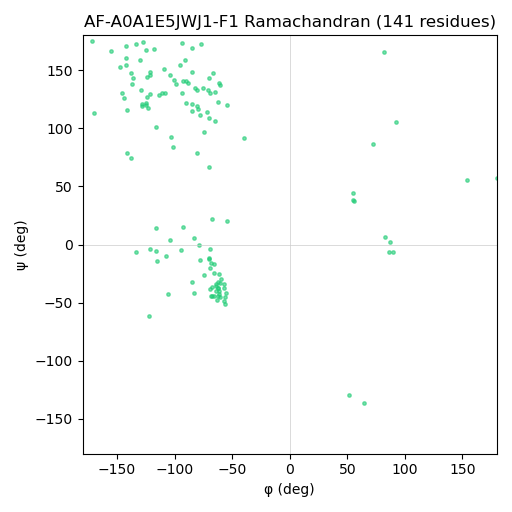 799 C CA . HIS A 1 103 ? -9.801 3.829 3.268 1.00 98.44 103 HIS A CA 1
ATOM 800 C C . HIS A 1 103 ? -10.066 2.719 2.252 1.00 98.44 103 HIS A C 1
ATOM 802 O O . HIS A 1 103 ? -9.863 1.544 2.555 1.00 98.44 103 HIS A O 1
ATOM 808 N N . THR A 1 104 ? -10.523 3.099 1.062 1.00 98.62 104 THR A N 1
ATOM 809 C CA . THR A 1 104 ? -10.918 2.164 0.002 1.00 98.62 104 THR A CA 1
ATOM 810 C C . THR A 1 104 ? -9.817 2.027 -1.046 1.00 98.62 104 THR A C 1
ATOM 812 O O . THR A 1 104 ? -9.193 3.020 -1.423 1.00 98.62 104 THR A O 1
ATOM 815 N N . GLY A 1 105 ? -9.617 0.808 -1.543 1.00 98.75 105 GLY A N 1
ATOM 816 C CA . GLY A 1 105 ? -8.640 0.489 -2.577 1.00 98.75 105 GLY A CA 1
ATOM 817 C C . GLY A 1 105 ? -7.304 0.065 -1.977 1.00 98.75 105 GLY A C 1
ATOM 818 O O . GLY A 1 105 ? -6.540 0.903 -1.483 1.00 98.75 105 GLY A O 1
ATOM 819 N N . LEU A 1 106 ? -7.018 -1.237 -2.035 1.00 98.88 106 LEU A N 1
ATOM 820 C CA . LEU A 1 106 ? -5.828 -1.838 -1.434 1.00 98.88 106 LEU A CA 1
ATOM 821 C C . LEU A 1 106 ? -4.962 -2.558 -2.469 1.00 98.88 106 LEU A C 1
ATOM 823 O O . LEU A 1 106 ? -5.454 -3.154 -3.430 1.00 98.88 106 LEU A O 1
ATOM 827 N N . LEU A 1 107 ? -3.654 -2.512 -2.242 1.00 98.81 107 LEU A N 1
ATOM 828 C CA . LEU A 1 107 ? -2.671 -3.445 -2.781 1.00 98.81 107 LEU A CA 1
ATOM 829 C C . LEU A 1 107 ? -2.457 -4.571 -1.766 1.00 98.81 107 LEU A C 1
ATOM 831 O O . LEU A 1 107 ? -2.408 -4.308 -0.565 1.00 98.81 107 LEU A O 1
ATOM 835 N N . THR A 1 108 ? -2.306 -5.801 -2.254 1.00 98.75 108 THR A N 1
ATOM 836 C CA . THR A 1 108 ? -1.857 -6.957 -1.460 1.00 98.75 108 THR A CA 1
ATOM 837 C C . THR A 1 108 ? -0.351 -7.100 -1.612 1.00 98.75 108 THR A C 1
ATOM 839 O O . THR A 1 108 ? 0.165 -7.047 -2.735 1.00 98.75 108 THR A O 1
ATOM 842 N N . LEU A 1 109 ? 0.346 -7.231 -0.487 1.00 98.75 109 LEU A N 1
ATOM 843 C CA . LEU A 1 109 ? 1.795 -7.174 -0.399 1.00 98.75 109 LEU A CA 1
ATOM 844 C C . LEU A 1 109 ? 2.350 -8.423 0.277 1.00 98.75 109 LEU A C 1
ATOM 846 O O . LEU A 1 109 ? 2.117 -8.647 1.463 1.00 98.75 109 LEU A O 1
ATOM 850 N N . ARG A 1 110 ? 3.218 -9.149 -0.425 1.00 98.31 110 ARG A N 1
ATOM 851 C CA . ARG A 1 110 ? 4.040 -10.173 0.210 1.00 98.31 110 ARG A CA 1
ATOM 852 C C . ARG A 1 110 ? 5.226 -9.511 0.898 1.00 98.31 110 ARG A C 1
ATOM 854 O O . ARG A 1 110 ? 6.097 -8.936 0.235 1.00 98.31 110 ARG A O 1
ATOM 861 N N . ASN A 1 111 ? 5.270 -9.638 2.219 1.00 97.94 111 ASN A N 1
ATOM 862 C CA . ASN A 1 111 ? 6.381 -9.173 3.038 1.00 97.94 111 ASN A CA 1
ATOM 863 C C . ASN A 1 111 ? 7.406 -10.301 3.281 1.00 97.94 111 ASN A C 1
ATOM 865 O O . ASN A 1 111 ? 7.197 -11.457 2.906 1.00 97.94 111 ASN A O 1
ATOM 869 N N . SER A 1 112 ? 8.537 -9.957 3.896 1.00 97.75 112 SER A N 1
ATOM 870 C CA . SER A 1 112 ? 9.682 -10.840 4.154 1.00 97.75 112 SER A CA 1
ATOM 871 C C . SER A 1 112 ? 9.960 -11.072 5.647 1.00 97.75 112 SER A C 1
ATOM 873 O O . SER A 1 112 ? 11.008 -11.599 6.007 1.00 97.75 112 SER A O 1
ATOM 875 N N . TRP A 1 113 ? 9.017 -10.728 6.531 1.00 97.81 113 TRP A N 1
ATOM 876 C CA . TRP A 1 113 ? 9.151 -10.852 7.996 1.00 97.81 113 TRP A CA 1
ATOM 877 C C . TRP A 1 113 ? 8.620 -12.175 8.572 1.00 97.81 113 TRP A C 1
ATOM 879 O O . TRP A 1 113 ? 8.440 -12.319 9.780 1.00 97.81 113 TRP A O 1
ATOM 889 N N . GLY A 1 114 ? 8.394 -13.163 7.705 1.00 96.75 114 GLY A N 1
ATOM 890 C CA . GLY A 1 114 ? 7.880 -14.478 8.076 1.00 96.75 114 GLY A CA 1
ATOM 891 C C . GLY A 1 114 ? 6.359 -14.522 8.243 1.00 96.75 114 GLY A C 1
ATOM 892 O O . GLY A 1 114 ? 5.678 -13.502 8.347 1.00 96.75 114 GLY A O 1
ATOM 893 N N . SER A 1 115 ? 5.825 -15.742 8.283 1.00 96.19 115 SER A N 1
ATOM 894 C CA . SER A 1 115 ? 4.382 -16.024 8.305 1.00 96.19 115 SER A CA 1
ATOM 895 C C . SER A 1 115 ? 3.678 -15.612 9.601 1.00 96.19 115 SER A C 1
ATOM 897 O O . SER A 1 115 ? 2.462 -15.502 9.631 1.00 96.19 115 SER A O 1
ATOM 899 N N . ASN A 1 116 ? 4.420 -15.360 10.680 1.00 96.19 116 ASN A N 1
ATOM 900 C CA . ASN A 1 116 ? 3.841 -14.978 11.973 1.00 96.19 116 ASN A CA 1
ATOM 901 C C . ASN A 1 116 ? 3.519 -13.474 12.074 1.00 96.19 116 ASN A C 1
ATOM 903 O O . ASN A 1 116 ? 3.169 -12.996 13.151 1.00 96.19 116 ASN A O 1
ATOM 907 N N . THR A 1 117 ? 3.676 -12.718 10.984 1.00 95.75 117 THR A N 1
ATOM 908 C CA . THR A 1 117 ? 3.428 -11.270 10.929 1.00 95.75 117 THR A CA 1
ATOM 909 C C . THR A 1 117 ? 2.374 -10.938 9.875 1.00 95.75 117 THR A C 1
ATOM 911 O O . THR A 1 117 ? 2.275 -11.635 8.866 1.00 95.75 117 THR A O 1
ATOM 914 N N . GLY A 1 118 ? 1.586 -9.883 10.106 1.00 96.75 118 GLY A N 1
ATOM 915 C CA . GLY A 1 118 ? 0.510 -9.474 9.196 1.00 96.75 118 GLY A CA 1
ATOM 916 C C . GLY A 1 118 ? -0.608 -10.516 9.096 1.00 96.75 118 GLY A C 1
ATOM 917 O O . GLY A 1 118 ? -1.047 -11.067 10.108 1.00 96.75 118 GLY A O 1
ATOM 918 N N . ASP A 1 119 ? -1.072 -10.777 7.879 1.00 98.25 119 ASP A N 1
ATOM 919 C CA . ASP A 1 119 ? -1.987 -11.866 7.533 1.00 98.25 119 ASP A CA 1
ATOM 920 C C . ASP A 1 119 ? -1.190 -13.018 6.904 1.00 98.25 119 ASP A C 1
ATOM 922 O O . ASP A 1 119 ? -1.009 -13.100 5.691 1.00 98.25 119 ASP A O 1
ATOM 926 N N . ASN A 1 120 ? -0.618 -13.883 7.746 1.00 97.69 120 ASN A N 1
ATOM 927 C CA . ASN A 1 120 ? 0.215 -15.011 7.312 1.00 97.69 120 ASN A CA 1
ATOM 928 C C . ASN A 1 120 ? 1.409 -14.606 6.406 1.00 97.69 120 ASN A C 1
ATOM 930 O O . ASN A 1 120 ? 1.752 -15.295 5.442 1.00 97.69 120 ASN A O 1
ATOM 934 N N . GLY A 1 121 ? 2.049 -13.470 6.703 1.00 97.62 121 GLY A N 1
ATOM 935 C CA . GLY A 1 121 ? 3.141 -12.879 5.920 1.00 97.62 121 GLY A CA 1
ATOM 936 C C . GLY A 1 121 ? 2.690 -11.914 4.814 1.00 97.62 121 GLY A C 1
ATOM 937 O O . GLY A 1 121 ? 3.539 -11.266 4.191 1.00 97.62 121 GLY A O 1
ATOM 938 N N . GLU A 1 122 ? 1.383 -11.794 4.573 1.00 98.44 122 GLU A N 1
ATOM 939 C CA . GLU A 1 122 ? 0.803 -10.741 3.740 1.00 98.44 122 GLU A CA 1
ATOM 940 C C . GLU A 1 122 ? 0.561 -9.468 4.552 1.00 98.44 122 GLU A C 1
ATOM 942 O O . GLU A 1 122 ? 0.257 -9.493 5.745 1.00 98.44 122 GLU A O 1
ATOM 947 N N . PHE A 1 123 ? 0.681 -8.341 3.871 1.00 98.81 123 PHE A N 1
ATOM 948 C CA . PHE A 1 123 ? 0.294 -7.024 4.344 1.00 98.81 123 PHE A CA 1
ATOM 949 C C . PHE A 1 123 ? -0.497 -6.322 3.245 1.00 98.81 123 PHE A C 1
ATOM 951 O O . PHE A 1 123 ? -0.572 -6.782 2.103 1.00 98.81 123 PHE A O 1
ATOM 958 N N . TYR A 1 124 ? -1.058 -5.166 3.574 1.00 98.88 124 TYR A N 1
ATOM 959 C CA . TYR A 1 124 ? -1.844 -4.377 2.643 1.00 98.88 124 TYR A CA 1
ATOM 960 C C . TYR A 1 124 ? -1.389 -2.928 2.627 1.00 98.88 124 TYR A C 1
ATOM 962 O O . TYR A 1 124 ? -0.752 -2.421 3.552 1.00 98.88 124 TYR A O 1
ATOM 970 N N . MET A 1 125 ? -1.717 -2.230 1.550 1.00 98.81 125 MET A N 1
ATOM 971 C CA . MET A 1 125 ? -1.399 -0.816 1.429 1.00 98.81 125 MET A CA 1
ATOM 972 C C . MET A 1 125 ? -2.478 -0.094 0.651 1.00 98.81 125 MET A C 1
ATOM 974 O O . MET A 1 125 ? -2.860 -0.510 -0.440 1.00 98.81 125 MET A O 1
ATOM 978 N N . THR A 1 126 ? -2.956 1.012 1.208 1.00 98.75 126 THR A N 1
ATOM 979 C CA . THR A 1 126 ? -3.897 1.880 0.495 1.00 98.75 126 THR A CA 1
ATOM 980 C C . THR A 1 126 ? -3.230 2.537 -0.705 1.00 98.75 126 THR A C 1
ATOM 982 O O . THR A 1 126 ? -2.043 2.876 -0.673 1.00 98.75 126 THR A O 1
ATOM 985 N N . TYR A 1 127 ? -4.008 2.779 -1.758 1.00 98.44 127 TYR A N 1
ATOM 986 C CA . TYR A 1 127 ? -3.505 3.455 -2.955 1.00 98.44 127 TYR A CA 1
ATOM 987 C C . TYR A 1 127 ? -2.915 4.835 -2.667 1.00 98.44 127 TYR A C 1
ATOM 989 O O . TYR A 1 127 ? -1.936 5.216 -3.300 1.00 98.44 127 TYR A O 1
ATOM 997 N N . ASP A 1 128 ? -3.458 5.570 -1.698 1.00 97.19 128 ASP A N 1
ATOM 998 C CA . ASP A 1 128 ? -2.941 6.891 -1.336 1.00 97.19 128 ASP A CA 1
ATOM 999 C C . ASP A 1 128 ? -1.567 6.811 -0.668 1.00 97.19 128 ASP A C 1
ATOM 1001 O O . ASP A 1 128 ? -0.692 7.618 -0.981 1.00 97.19 128 ASP A O 1
ATOM 1005 N N . TYR A 1 129 ? -1.340 5.805 0.185 1.00 97.88 129 TYR A N 1
ATOM 1006 C CA . TYR A 1 129 ? -0.023 5.578 0.782 1.00 97.88 129 TYR A CA 1
ATOM 1007 C C . TYR A 1 129 ? 1.012 5.234 -0.291 1.00 97.88 129 TYR A C 1
ATOM 1009 O O . TYR A 1 129 ? 2.070 5.859 -0.349 1.00 97.88 129 TYR A O 1
ATOM 1017 N N . PHE A 1 130 ? 0.674 4.305 -1.190 1.00 97.25 130 PHE A N 1
ATOM 1018 C CA . PHE A 1 130 ? 1.519 3.938 -2.327 1.00 97.25 130 PHE A CA 1
ATOM 1019 C C . PHE A 1 130 ? 1.858 5.160 -3.194 1.00 97.25 130 PHE A C 1
ATOM 1021 O O . PHE A 1 130 ? 3.022 5.463 -3.443 1.00 97.25 130 PHE A O 1
ATOM 1028 N N . ARG A 1 131 ? 0.844 5.931 -3.605 1.00 93.75 131 ARG A N 1
ATOM 1029 C CA . ARG A 1 131 ? 1.037 7.107 -4.465 1.00 93.75 131 ARG A CA 1
ATOM 1030 C C . ARG A 1 131 ? 1.932 8.173 -3.840 1.00 93.75 131 ARG A C 1
ATOM 1032 O O . ARG A 1 131 ? 2.601 8.896 -4.577 1.00 93.75 131 ARG A O 1
ATOM 1039 N N . LEU A 1 132 ? 1.886 8.315 -2.518 1.00 93.62 132 LEU A N 1
ATOM 1040 C CA . LEU A 1 132 ? 2.626 9.346 -1.801 1.00 93.62 132 LEU A CA 1
ATOM 1041 C C . LEU A 1 132 ? 4.077 8.941 -1.523 1.00 93.62 132 LEU A C 1
ATOM 1043 O O . LEU A 1 132 ? 4.969 9.780 -1.628 1.00 93.62 132 LEU A O 1
ATOM 1047 N N . LEU A 1 133 ? 4.303 7.684 -1.134 1.00 94.38 133 LEU A N 1
ATOM 1048 C CA . LEU A 1 133 ? 5.540 7.262 -0.468 1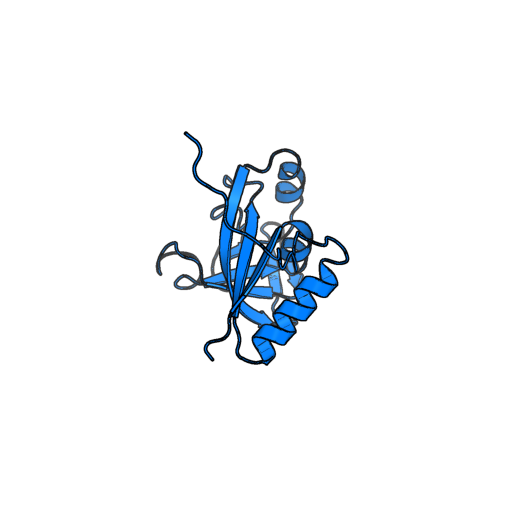.00 94.38 133 LEU A CA 1
ATOM 1049 C C . LEU A 1 133 ? 6.375 6.251 -1.265 1.00 94.38 133 LEU A C 1
ATOM 1051 O O . LEU A 1 133 ? 7.481 5.905 -0.840 1.00 94.38 133 LEU A O 1
ATOM 1055 N N . THR A 1 134 ? 5.884 5.758 -2.404 1.00 93.06 134 THR A N 1
ATOM 1056 C CA . THR A 1 134 ? 6.629 4.810 -3.245 1.00 93.06 134 THR A CA 1
ATOM 1057 C C . THR A 1 134 ? 7.655 5.531 -4.115 1.00 93.06 134 THR A C 1
ATOM 1059 O O . THR A 1 134 ? 7.339 6.520 -4.776 1.00 93.06 134 THR A O 1
ATOM 1062 N N . PHE A 1 135 ? 8.885 5.007 -4.144 1.00 86.25 135 PHE A N 1
ATOM 1063 C CA . PHE A 1 135 ? 10.018 5.615 -4.854 1.00 86.25 135 PHE A CA 1
ATOM 1064 C C . PHE A 1 135 ? 10.851 4.641 -5.712 1.00 86.25 135 PHE A C 1
ATOM 1066 O O . PHE A 1 135 ? 11.722 5.114 -6.437 1.00 86.25 135 PHE A O 1
ATOM 1073 N N . ASP A 1 136 ? 10.594 3.325 -5.664 1.00 88.81 136 ASP A N 1
ATOM 1074 C CA . ASP A 1 136 ? 10.958 2.396 -6.753 1.00 88.81 136 ASP A CA 1
ATOM 1075 C C . ASP A 1 136 ? 9.811 1.419 -7.058 1.00 88.81 136 ASP A C 1
ATOM 1077 O O . ASP A 1 136 ? 9.156 0.967 -6.121 1.00 88.81 136 ASP A O 1
ATOM 1081 N N . VAL A 1 137 ? 9.578 1.055 -8.323 1.00 92.62 137 VAL A N 1
ATOM 1082 C CA . VAL A 1 137 ? 8.684 -0.050 -8.719 1.00 92.62 137 VAL A CA 1
ATOM 1083 C C . VAL A 1 137 ? 9.273 -0.738 -9.941 1.00 92.62 137 VAL A C 1
ATOM 1085 O O . VAL A 1 137 ? 9.502 -0.108 -10.973 1.00 92.62 137 VAL A O 1
ATOM 1088 N N . ARG A 1 138 ? 9.457 -2.054 -9.854 1.00 91.25 138 ARG A N 1
ATOM 1089 C CA . ARG A 1 138 ? 9.938 -2.888 -10.952 1.00 91.25 138 ARG A CA 1
ATOM 1090 C C . ARG A 1 138 ? 9.009 -4.066 -11.160 1.00 91.25 138 ARG A C 1
ATOM 1092 O O . ARG A 1 138 ? 8.819 -4.890 -10.269 1.00 91.25 138 ARG A O 1
ATOM 1099 N N . ARG A 1 139 ? 8.461 -4.147 -12.365 1.00 91.12 139 ARG A N 1
ATOM 1100 C CA . ARG A 1 139 ? 7.720 -5.308 -12.853 1.00 91.12 139 ARG A CA 1
ATOM 1101 C C . ARG A 1 139 ? 8.683 -6.473 -13.085 1.00 91.12 139 ARG A C 1
ATOM 1103 O O . ARG A 1 139 ? 9.791 -6.267 -13.574 1.00 91.12 139 ARG A O 1
ATOM 1110 N N . PHE A 1 140 ? 8.238 -7.685 -12.789 1.00 85.44 140 PHE A N 1
ATOM 1111 C CA . PHE A 1 140 ? 8.889 -8.913 -13.223 1.00 85.44 140 PHE A CA 1
ATOM 1112 C C . PHE A 1 140 ? 7.836 -9.914 -13.695 1.00 85.44 140 PHE A C 1
ATOM 1114 O O . PHE A 1 140 ? 6.772 -10.057 -13.084 1.00 85.44 140 PHE A O 1
ATOM 1121 N N . SER A 1 141 ? 8.149 -10.588 -14.796 1.00 85.94 141 SER A N 1
ATOM 1122 C CA . SER A 1 141 ? 7.310 -11.631 -15.374 1.00 85.94 141 SER A CA 1
ATOM 1123 C C . SER A 1 141 ? 7.900 -13.003 -15.053 1.00 85.94 141 SER A C 1
ATOM 1125 O O . SER A 1 141 ? 9.123 -13.129 -14.957 1.00 85.94 141 SER A O 1
ATOM 1127 N N . PRO A 1 142 ? 7.067 -14.035 -14.847 1.00 71.88 142 PRO A N 1
ATOM 1128 C CA . PRO A 1 142 ? 7.539 -15.414 -14.781 1.00 71.88 142 PRO A CA 1
ATOM 1129 C C . PRO A 1 142 ? 8.016 -15.967 -16.138 1.00 71.88 142 PRO A C 1
ATOM 1131 O O . PRO A 1 142 ? 8.621 -17.038 -16.137 1.00 71.88 142 PRO A O 1
ATOM 1134 N N . ASN A 1 143 ? 7.744 -15.270 -17.252 1.00 59.59 143 ASN A N 1
ATOM 1135 C CA . ASN A 1 143 ? 8.107 -15.673 -18.617 1.00 59.59 143 ASN A CA 1
ATOM 1136 C C . ASN A 1 143 ? 9.190 -14.777 -19.225 1.00 59.59 143 ASN A C 1
ATOM 1138 O O . ASN A 1 143 ? 9.133 -13.546 -19.001 1.00 59.59 143 ASN A O 1
#

pLDDT: mean 87.96, std 19.25, range [30.27, 98.88]

Secondary structure (DSSP, 8-state):
--------S---TTS--TT-HHHHHHHHHHHHHTT-EEEEEEEES-TTTTBTTB-BBSSSTT-EE---HHHHHTTTS--EEEEEEEEEEEEEEEEE-TTS-EEEEEEEEE-SS-TTSTBTTEEEEEHHHHHHHEEEEEEE---

Mean predicted aligned error: 6.87 Å

Nearest PDB structures (foldseek):
  6a0q-assembly1_A-2  TM=8.833E-01  e=1.418E-13  Legionella pneumophila subsp. pneumophila str. Philadelphia 1
  6a0q-assembly2_B-3  TM=9.147E-01  e=3.975E-13  Legionella pneumophila subsp. pneumophila str. Philadelphia 1
  6a0n-assembly2_B-3  TM=8.848E-01  e=3.742E-13  Legionella pneumophila subsp. pneumophila str. Philadelphia 1
  6a0n-assembly1_A-2  TM=8.840E-01  e=1.049E-12  Legionella pneumophila subsp. pneumophila str. Philadelphia 1
  5wdl-assembly1_A  TM=6.027E-01  e=2.818E-04  Parabacteroides distasonis ATCC 8503

InterPro domains:
  IPR004134 Peptidase C1B, bleomycin hydrolase [PF03051] (81-137)
  IPR038765 Papain-like cysteine peptidase superfamily [SSF54001] (75-135)

Foldseek 3Di:
DDDDDDDDDDPPVCPPDVVFLVVVVVVQQVLLVVVWKKKFKWFQQCCVEQNHQQQKDFPHGSQERDDDPVRVVSVVPGPDMDIWMFNDKDQAGWIAGPVRDIAGIKTKIQADPALVDRPRRIGIYGSVRSSPTINTMDIDDPD

Organism: NCBI:txid45071